Protein AF-A0A3P9PNG3-F1 (afdb_monomer_lite)

Sequence (161 aa):
PNRMEREPEEEVGSALCVLQQQVSLCAFGLFEMPLMEKTKSLKMELRERTELLSLSQLDELEDMLVERQHLFCSYFTPRSCREQLEDEIINKAGRIPAFHKKNVKANLEKIFREDRHCASCLSYLMTGDKRKNGRMMWKQLAYWRRAVRKDKYLSENSTYC

Foldseek 3Di:
DDDDDDDDPDPVVVVVVVVVVVVVVVVVPPPDPPVVVVVVVVVLVVLVVLLVVLVVLLVVLLVLVLVLQVLLQDPPRDPVVSVVSLVVSLVSLVPRPLCPVPPVNVLSVCQNVPFPFDDPPVVCVVPVDSVNGRPSSVVVSVVSNVSSVVVNVVVVVVVVD

InterPro domains:
  IPR034607 Coiled-coil domain-containing protein 127 [PF28343] (54-152)
  IPR034607 Coiled-coil domain-containing protein 127 [PTHR31958] (56-153)

pLDDT: mean 77.05, std 19.4, range [31.5, 97.38]

Organism: Poecilia reticulata (NCBI:txid8081)

Secondary structure (DSSP, 8-state):
---------SHHHHHHHHHHHHHHHHHTTTT-SHHHHHHHHHHHHHHHHHHHHHHHHHHHHHHHHHHHHHHHH-SSS-HHHHHHHHHHHHHHHHT-GGGTTS-HHHHHHHHHHH------HHHHHHH--GGGS-HHHHHHHHHHHHHHHHHHHHHHHGGG-

Structure (mmCIF, N/CA/C/O backbone):
data_AF-A0A3P9PNG3-F1
#
_entry.id   AF-A0A3P9PNG3-F1
#
loop_
_atom_site.group_PDB
_atom_site.id
_atom_site.type_symbol
_atom_site.label_atom_id
_atom_site.label_alt_id
_atom_site.label_comp_id
_atom_site.label_asym_id
_atom_site.label_entity_id
_atom_site.label_seq_id
_atom_site.pdbx_PDB_ins_code
_atom_site.Cartn_x
_atom_site.Cartn_y
_atom_site.Cartn_z
_atom_site.occupancy
_atom_site.B_iso_or_equiv
_atom_site.auth_seq_id
_atom_site.auth_comp_id
_atom_site.auth_asym_id
_atom_site.auth_atom_id
_atom_site.pdbx_PDB_model_num
ATOM 1 N N . PRO A 1 1 ? -69.423 16.664 76.951 1.00 47.97 1 PRO A N 1
ATOM 2 C CA . PRO A 1 1 ? -69.799 15.830 75.786 1.00 47.97 1 PRO A CA 1
ATOM 3 C C . PRO A 1 1 ? -69.477 16.554 74.473 1.00 47.97 1 PRO A C 1
ATOM 5 O O . PRO A 1 1 ? -69.741 17.747 74.387 1.00 47.97 1 PRO A O 1
ATOM 8 N N . ASN A 1 2 ? -68.964 15.797 73.495 1.00 32.03 2 ASN A N 1
ATOM 9 C CA . ASN A 1 2 ? -68.557 16.194 72.133 1.00 32.03 2 ASN A CA 1
ATOM 10 C C . ASN A 1 2 ? -67.178 16.861 72.034 1.00 32.03 2 ASN A C 1
ATOM 12 O O . ASN A 1 2 ? -66.856 17.715 72.845 1.00 32.03 2 ASN A O 1
ATOM 16 N N . ARG A 1 3 ? -66.322 16.568 71.051 1.00 31.50 3 ARG A N 1
ATOM 17 C CA . ARG A 1 3 ? -66.211 15.504 70.030 1.00 31.50 3 ARG A CA 1
ATOM 18 C C . ARG A 1 3 ? -64.790 15.695 69.473 1.00 31.50 3 ARG A C 1
ATOM 20 O O . ARG A 1 3 ? -64.437 16.818 69.138 1.00 31.50 3 ARG A O 1
ATOM 27 N N . MET A 1 4 ? -63.971 14.644 69.445 1.00 38.81 4 MET A N 1
ATOM 28 C CA . MET A 1 4 ? -62.687 14.641 68.733 1.00 38.81 4 MET A CA 1
ATOM 29 C C . MET A 1 4 ? -62.945 14.829 67.238 1.00 38.81 4 MET A C 1
ATOM 31 O O . MET A 1 4 ? -63.638 14.002 66.651 1.00 38.81 4 MET A O 1
ATOM 35 N N . GLU A 1 5 ? -62.333 15.840 66.634 1.00 37.28 5 GLU A N 1
ATOM 36 C CA . GLU A 1 5 ? -61.997 15.834 65.211 1.00 37.28 5 GLU A CA 1
ATOM 37 C C . GLU A 1 5 ? -60.467 15.801 65.126 1.00 37.28 5 GLU A C 1
ATOM 39 O O . GLU A 1 5 ? -59.779 16.754 65.483 1.00 37.28 5 GLU A O 1
ATOM 44 N N . ARG A 1 6 ? -59.940 14.618 64.786 1.00 38.88 6 ARG A N 1
ATOM 45 C CA . ARG A 1 6 ? -58.552 14.412 64.365 1.00 38.88 6 ARG A CA 1
ATOM 46 C C . ARG A 1 6 ? -58.560 14.473 62.841 1.00 38.88 6 ARG A C 1
ATOM 48 O O . ARG A 1 6 ? -59.082 13.554 62.216 1.00 38.88 6 ARG A O 1
ATOM 55 N N . GLU A 1 7 ? -58.000 15.542 62.294 1.00 41.66 7 GLU A N 1
ATOM 56 C CA . GLU A 1 7 ? -57.610 15.657 60.885 1.00 41.66 7 GLU A CA 1
ATOM 57 C C . GLU A 1 7 ? -56.216 15.017 60.665 1.00 41.66 7 GLU A C 1
ATOM 59 O O . GLU A 1 7 ? -55.445 14.885 61.625 1.00 41.66 7 GLU A O 1
ATOM 64 N N . PRO A 1 8 ? -55.897 14.556 59.440 1.00 41.66 8 PRO A N 1
ATOM 65 C CA . PRO A 1 8 ? -54.862 13.560 59.183 1.00 41.66 8 PRO A CA 1
ATOM 66 C C . PRO A 1 8 ? -53.516 14.206 58.818 1.00 41.66 8 PRO A C 1
ATOM 68 O O . PRO A 1 8 ? -53.214 14.448 57.655 1.00 41.66 8 PRO A O 1
ATOM 71 N N . GLU A 1 9 ? -52.658 14.431 59.809 1.00 42.78 9 GLU A N 1
ATOM 72 C CA . GLU A 1 9 ? -51.270 14.892 59.593 1.00 42.78 9 GLU A CA 1
ATOM 73 C C . GLU A 1 9 ? -50.307 13.749 59.177 1.00 42.78 9 GLU A C 1
ATOM 75 O O . GLU A 1 9 ? -49.113 13.969 58.987 1.00 42.78 9 GLU A O 1
ATOM 80 N N . GLU A 1 10 ? -50.793 12.511 59.020 1.00 45.06 10 GLU A N 1
ATOM 81 C CA . GLU A 1 10 ? -49.929 11.321 58.910 1.00 45.06 10 GLU A CA 1
ATOM 82 C C . GLU A 1 10 ? -49.640 10.842 57.470 1.00 45.06 10 GLU A C 1
ATOM 84 O O . GLU A 1 10 ? -48.703 10.072 57.262 1.00 45.06 10 GLU A O 1
ATOM 89 N N . GLU A 1 11 ? -50.368 11.312 56.447 1.00 41.38 11 GLU A N 1
ATOM 90 C CA . GLU A 1 11 ? -50.148 10.843 55.062 1.00 41.38 11 GLU A CA 1
ATOM 91 C C . GLU A 1 11 ? -49.102 11.651 54.275 1.00 41.38 11 GLU A C 1
ATOM 93 O O . GLU A 1 11 ? -48.437 11.112 53.386 1.00 41.38 11 GLU A O 1
ATOM 98 N N . VAL A 1 12 ? -48.879 12.924 54.620 1.00 46.62 12 VAL A N 1
ATOM 99 C CA . VAL A 1 12 ? -47.969 13.804 53.857 1.00 46.62 12 VAL A CA 1
ATOM 100 C C . VAL A 1 12 ? -46.497 13.431 54.087 1.00 46.62 12 VAL A C 1
ATOM 102 O O . VAL A 1 12 ? -45.687 13.473 53.158 1.00 46.62 12 VAL A O 1
ATOM 105 N N . GLY A 1 13 ? -46.150 12.984 55.299 1.00 45.81 13 GLY A N 1
ATOM 106 C CA . GLY A 1 13 ? -44.793 12.540 55.640 1.00 45.81 13 GLY A CA 1
ATOM 107 C C . GLY A 1 13 ? -44.373 11.250 54.928 1.00 45.81 13 GLY A C 1
ATOM 108 O O . GLY A 1 13 ? -43.206 11.090 54.569 1.00 45.81 13 GLY A O 1
ATOM 109 N N . SER A 1 14 ? -45.328 10.355 54.657 1.00 51.38 14 SER A N 1
ATOM 110 C CA . SER A 1 14 ? -45.073 9.079 53.980 1.00 51.38 14 SER A CA 1
ATOM 111 C C . SER A 1 14 ? -44.776 9.281 52.491 1.00 51.38 14 SER A C 1
ATOM 113 O O . SER A 1 14 ? -43.795 8.748 51.972 1.00 51.38 14 SER A O 1
ATOM 115 N N . ALA A 1 15 ? -45.540 10.147 51.816 1.00 50.72 15 ALA A N 1
ATOM 116 C CA . ALA A 1 15 ? -45.316 10.471 50.407 1.00 50.72 15 ALA A CA 1
ATOM 117 C C . ALA A 1 15 ? -43.975 11.190 50.170 1.00 50.72 15 ALA A C 1
ATOM 119 O O . ALA A 1 15 ? -43.259 10.870 49.218 1.00 50.72 15 ALA A O 1
ATOM 120 N N . LEU A 1 16 ? -43.595 12.119 51.057 1.00 51.41 16 LEU A N 1
ATOM 121 C CA . LEU A 1 16 ? -42.291 12.790 51.004 1.00 51.41 16 LEU A CA 1
ATOM 122 C C . LEU A 1 16 ? -41.131 11.816 51.240 1.00 51.41 16 LEU A C 1
ATOM 124 O O . LEU A 1 16 ? -40.130 11.889 50.532 1.00 51.41 16 LEU A O 1
ATOM 128 N N . CYS A 1 17 ? -41.280 10.868 52.168 1.00 49.84 17 CYS A N 1
ATOM 129 C CA . CYS A 1 17 ? -40.265 9.849 52.433 1.00 49.84 17 CYS A CA 1
ATOM 130 C C . CYS A 1 17 ? -40.078 8.903 51.233 1.00 49.84 17 CYS A C 1
ATOM 132 O O . CYS A 1 17 ? -38.947 8.633 50.830 1.00 49.84 17 CYS A O 1
ATOM 134 N N . VAL A 1 18 ? -41.174 8.477 50.592 1.00 54.97 18 VAL A N 1
ATOM 135 C CA . VAL A 1 18 ? -41.128 7.634 49.385 1.00 54.97 18 VAL A CA 1
ATOM 136 C C . VAL A 1 18 ? -40.462 8.371 48.223 1.00 54.97 18 VAL A C 1
ATOM 138 O O . VAL A 1 18 ? -39.564 7.818 47.590 1.00 54.97 18 VAL A O 1
ATOM 141 N N . LEU A 1 19 ? -40.821 9.635 47.977 1.00 53.56 19 LEU A N 1
ATOM 142 C CA . LEU A 1 19 ? -40.191 10.446 46.931 1.00 53.56 19 LEU A CA 1
ATOM 143 C C . LEU A 1 19 ? -38.700 10.671 47.210 1.00 53.56 19 LEU A C 1
ATOM 145 O O . LEU A 1 19 ? -37.879 10.561 46.304 1.00 53.56 19 LEU A O 1
ATOM 149 N N . GLN A 1 20 ? -38.322 10.922 48.461 1.00 52.75 20 GLN A N 1
ATOM 150 C CA . GLN A 1 20 ? -36.931 11.150 48.849 1.00 52.75 20 GLN A CA 1
ATOM 151 C C . GLN A 1 20 ? -36.084 9.870 48.752 1.00 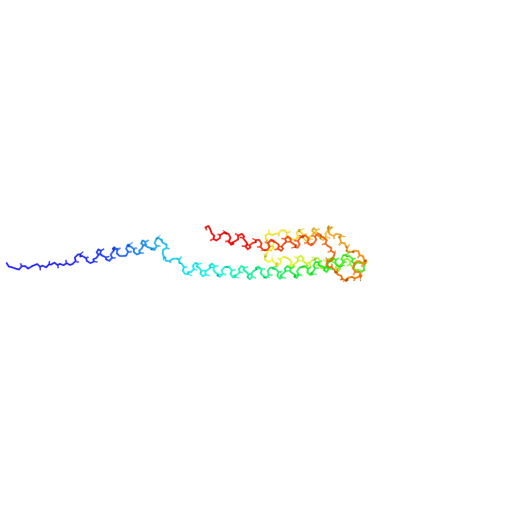52.75 20 GLN A C 1
ATOM 153 O O . GLN A 1 20 ? -34.919 9.925 48.352 1.00 52.75 20 GLN A O 1
ATOM 158 N N . GLN A 1 21 ? -36.679 8.703 49.007 1.00 51.38 21 GLN A N 1
ATOM 159 C CA . GLN A 1 21 ? -36.036 7.403 48.816 1.00 51.38 21 GLN A CA 1
ATOM 160 C C . GLN A 1 21 ? -35.923 7.027 47.330 1.00 51.38 21 GLN A C 1
ATOM 162 O O . GLN A 1 21 ? -34.911 6.470 46.905 1.00 51.38 21 GLN A O 1
ATOM 167 N N . GLN A 1 22 ? -36.903 7.412 46.510 1.00 50.09 22 GLN A N 1
ATOM 168 C CA . GLN A 1 22 ? -36.895 7.188 45.064 1.00 50.09 22 GLN A CA 1
ATOM 169 C C . GLN A 1 22 ? -35.895 8.105 44.338 1.00 50.09 22 GLN A C 1
ATOM 171 O O . GLN A 1 22 ? -35.166 7.647 43.460 1.00 50.09 22 GLN A O 1
ATOM 176 N N . VAL A 1 23 ? -35.765 9.367 44.768 1.00 52.78 23 VAL A N 1
ATOM 177 C CA . VAL A 1 23 ? -34.722 10.296 44.290 1.00 52.78 23 VAL A CA 1
ATOM 178 C C . VAL A 1 23 ? -33.327 9.838 44.738 1.00 52.78 23 VAL A C 1
ATOM 180 O O . VAL A 1 23 ? -32.374 9.930 43.965 1.00 52.78 23 VAL A O 1
ATOM 183 N N . SER A 1 24 ? -33.200 9.272 45.944 1.00 49.75 24 SER A N 1
ATOM 184 C CA . SER A 1 24 ? -31.942 8.685 46.424 1.00 49.75 24 SER A CA 1
ATOM 185 C C . SER A 1 24 ? -31.518 7.469 45.590 1.00 49.75 24 SER A C 1
ATOM 187 O O . SER A 1 24 ? -30.363 7.381 45.185 1.00 49.75 24 SER A O 1
ATOM 189 N N . LEU A 1 25 ? -32.443 6.579 45.223 1.00 46.28 25 LEU A N 1
ATOM 190 C CA . LEU A 1 25 ? -32.144 5.424 44.364 1.00 46.28 25 LEU A CA 1
ATOM 191 C C . LEU A 1 25 ? -31.738 5.822 42.933 1.00 46.28 25 LEU A C 1
ATOM 193 O O . LEU A 1 25 ? -30.886 5.160 42.336 1.00 46.28 25 LEU A O 1
ATOM 197 N N . CYS A 1 26 ? -32.268 6.934 42.410 1.00 50.44 26 CYS A N 1
ATOM 198 C CA . CYS A 1 26 ? -31.787 7.531 41.160 1.00 50.44 26 CYS A CA 1
ATOM 199 C C . CYS A 1 26 ? -30.364 8.103 41.301 1.00 50.44 26 CYS A C 1
ATOM 201 O O . CYS A 1 26 ? -29.560 7.964 40.383 1.00 50.44 26 CYS A O 1
ATOM 203 N N . ALA A 1 27 ? -30.022 8.687 42.456 1.00 51.41 27 ALA A N 1
ATOM 204 C CA . ALA A 1 27 ? -28.677 9.196 42.745 1.00 51.41 27 ALA A CA 1
ATOM 205 C C . ALA A 1 27 ? -27.632 8.081 42.986 1.00 51.41 27 ALA A C 1
ATOM 207 O O . ALA A 1 27 ? -26.440 8.319 42.804 1.00 51.41 27 ALA A O 1
ATOM 208 N N . PHE A 1 28 ? -28.068 6.865 43.344 1.00 53.59 28 PHE A N 1
ATOM 209 C CA . PHE A 1 28 ? -27.213 5.690 43.588 1.00 53.59 28 PHE A CA 1
ATOM 210 C C . PHE A 1 28 ? -27.089 4.715 42.395 1.00 53.59 28 PHE A C 1
ATOM 212 O O . PHE A 1 28 ? -26.495 3.648 42.537 1.00 53.59 28 PHE A O 1
ATOM 219 N N . GLY A 1 29 ? -27.566 5.080 41.198 1.00 50.97 29 GLY A N 1
ATOM 220 C CA . GLY A 1 29 ? -27.169 4.400 39.954 1.00 50.97 29 GLY A CA 1
ATOM 221 C C . GLY A 1 29 ? -27.925 3.115 39.594 1.00 50.97 29 GLY A C 1
ATOM 222 O O . GLY A 1 29 ? -27.431 2.329 38.790 1.00 50.97 29 GLY A O 1
ATOM 223 N N . LEU A 1 30 ? -29.128 2.885 40.129 1.00 54.06 30 LEU A N 1
ATOM 224 C CA . LEU A 1 30 ? -29.907 1.666 39.838 1.00 54.06 30 LEU A CA 1
ATOM 225 C C . LEU A 1 30 ? -30.831 1.756 38.606 1.00 54.06 30 LEU A C 1
ATOM 227 O O . LEU A 1 30 ? -31.525 0.789 38.299 1.00 54.06 30 LEU A O 1
ATOM 231 N N . PHE A 1 31 ? -30.831 2.871 37.866 1.00 48.97 31 PHE A N 1
ATOM 232 C CA . PHE A 1 31 ? -31.675 3.048 36.672 1.00 48.97 31 PHE A CA 1
ATOM 233 C C . PHE A 1 31 ? -30.912 3.560 35.435 1.00 48.97 31 PHE A C 1
ATOM 235 O O . PHE A 1 31 ? -31.448 4.290 34.613 1.00 48.97 31 PHE A O 1
ATOM 242 N N . GLU A 1 32 ? -29.652 3.158 35.276 1.00 55.97 32 GLU A N 1
ATOM 243 C CA . GLU A 1 32 ? -28.806 3.492 34.117 1.00 55.97 32 GLU A CA 1
ATOM 244 C C . GLU A 1 32 ? -28.191 2.205 33.546 1.00 55.97 32 GLU A C 1
ATOM 246 O O . GLU A 1 32 ? -26.988 1.990 33.636 1.00 55.97 32 GLU A O 1
ATOM 251 N N . MET A 1 33 ? -29.012 1.275 33.036 1.00 55.16 33 MET A N 1
ATOM 252 C CA . MET A 1 33 ? -28.512 -0.053 32.619 1.00 55.16 33 MET A CA 1
ATOM 253 C C . MET A 1 33 ? -28.937 -0.502 31.207 1.00 55.16 33 MET A C 1
ATOM 255 O O . MET A 1 33 ? -28.065 -0.926 30.449 1.00 55.16 33 MET A O 1
ATOM 259 N N . PRO A 1 34 ? -30.188 -0.329 30.730 1.00 61.53 34 PRO A N 1
ATOM 260 C CA . PRO A 1 34 ? -30.554 -0.835 29.400 1.00 61.53 34 PRO A CA 1
ATOM 261 C C . PRO A 1 34 ? -29.975 -0.018 28.231 1.00 61.53 34 PRO A C 1
ATOM 263 O O . PRO A 1 34 ? -29.708 -0.565 27.160 1.00 61.53 34 PRO A O 1
ATOM 266 N N . LEU A 1 35 ? -29.803 1.299 28.404 1.00 60.47 35 LEU A N 1
ATOM 267 C CA . LEU A 1 35 ? -29.334 2.196 27.340 1.00 60.47 35 LEU A CA 1
ATOM 268 C C . LEU A 1 35 ? -27.806 2.122 27.170 1.00 60.47 35 LEU A C 1
ATOM 270 O O . LEU A 1 35 ? -27.307 2.024 26.047 1.00 60.47 35 LEU A O 1
ATOM 274 N N . MET A 1 36 ? -27.051 2.104 28.272 1.00 61.94 36 MET A N 1
ATOM 275 C CA . MET A 1 36 ? -25.590 1.922 28.253 1.00 61.94 36 MET A CA 1
ATOM 276 C C . MET A 1 36 ? -25.200 0.580 27.640 1.00 61.94 36 MET A C 1
ATOM 278 O O . MET A 1 36 ? -24.241 0.504 26.880 1.00 61.94 36 MET A O 1
ATOM 282 N N . GLU A 1 37 ? -25.931 -0.487 27.945 1.00 73.69 37 GLU A N 1
ATOM 283 C CA . GLU A 1 37 ? -25.603 -1.820 27.446 1.00 73.69 37 GLU A CA 1
ATOM 284 C C . GLU A 1 37 ? -25.886 -1.953 25.943 1.00 73.69 37 GLU A C 1
ATOM 286 O O . GLU A 1 37 ? -25.026 -2.406 25.184 1.00 73.69 37 GLU A O 1
ATOM 291 N N . LYS A 1 38 ? -27.017 -1.408 25.471 1.00 77.00 38 LYS A N 1
ATOM 292 C CA . LYS A 1 38 ? -27.312 -1.283 24.032 1.00 77.00 38 LYS A CA 1
ATOM 293 C C . LYS A 1 38 ? -26.287 -0.418 23.299 1.00 77.00 38 LYS A C 1
ATOM 295 O O . LYS A 1 38 ? -25.856 -0.772 22.206 1.00 77.00 38 LYS A O 1
ATOM 300 N N . THR A 1 39 ? -25.863 0.701 23.887 1.00 81.25 39 THR A N 1
ATOM 301 C CA . THR A 1 39 ? -24.850 1.573 23.267 1.00 81.25 39 THR A CA 1
ATOM 302 C C . THR A 1 39 ? -23.459 0.941 23.259 1.00 81.25 39 THR A C 1
ATOM 304 O O . THR A 1 39 ? -22.731 1.127 22.286 1.00 81.25 39 THR A O 1
ATOM 307 N N . LYS A 1 40 ? -23.084 0.162 24.283 1.00 82.81 40 LYS A N 1
ATOM 308 C CA . LYS A 1 40 ? -21.850 -0.644 24.292 1.00 82.81 40 LYS A CA 1
ATOM 309 C C . LYS A 1 40 ? -21.874 -1.703 23.187 1.00 82.81 40 LYS A C 1
ATOM 311 O O . LYS A 1 40 ? -20.921 -1.779 22.415 1.00 82.81 40 LYS A O 1
ATOM 316 N N . SER A 1 41 ? -22.972 -2.451 23.070 1.00 83.88 41 SER A N 1
ATOM 317 C CA . SER A 1 41 ? -23.166 -3.463 22.023 1.00 83.88 41 SER A CA 1
ATOM 318 C C . SER A 1 41 ? -23.095 -2.852 20.617 1.00 83.88 41 SER A C 1
ATOM 320 O O . SER A 1 41 ? -22.273 -3.274 19.807 1.00 83.88 41 SER A O 1
ATOM 322 N N . LEU A 1 42 ? -23.832 -1.765 20.359 1.00 88.50 42 LEU A N 1
ATOM 323 C CA . LEU A 1 42 ? -23.803 -1.064 19.071 1.00 88.50 42 LEU A CA 1
ATOM 324 C C . LEU A 1 42 ? -22.403 -0.514 18.734 1.00 88.50 42 LEU A C 1
ATOM 326 O O . LEU A 1 42 ? -21.951 -0.592 17.592 1.00 88.50 42 LEU A O 1
ATOM 330 N N . LYS A 1 43 ? -21.691 0.041 19.726 1.00 86.00 43 LYS A N 1
ATOM 331 C CA . LYS A 1 43 ? -20.306 0.513 19.551 1.00 86.00 43 LYS A CA 1
ATOM 332 C C . LYS A 1 43 ? -19.355 -0.630 19.196 1.00 86.00 43 LYS A C 1
ATOM 334 O O . LYS A 1 43 ? -18.435 -0.412 18.408 1.00 86.00 43 LYS A O 1
ATOM 339 N N . MET A 1 44 ? -19.556 -1.815 19.770 1.00 85.44 44 MET A N 1
ATOM 340 C CA . MET A 1 44 ? -18.764 -3.005 19.463 1.00 85.44 44 MET A CA 1
ATOM 341 C C . MET A 1 44 ? -19.016 -3.483 18.027 1.00 85.44 44 MET A C 1
ATOM 343 O O . MET A 1 44 ? -18.057 -3.641 17.276 1.00 85.44 44 MET A O 1
ATOM 347 N N . GLU A 1 45 ? -20.278 -3.601 17.605 1.00 86.81 45 GLU A N 1
ATOM 348 C CA . GLU A 1 45 ? -20.636 -3.976 16.225 1.00 86.81 45 GLU A CA 1
ATOM 349 C C . GLU A 1 45 ? -20.102 -2.976 15.193 1.00 86.81 45 GLU A C 1
ATOM 351 O O . GLU A 1 45 ? -19.554 -3.354 14.155 1.00 86.81 45 GLU A O 1
ATOM 356 N N . LEU A 1 46 ? -20.232 -1.675 15.470 1.00 88.25 46 LEU A N 1
ATOM 357 C CA . LEU A 1 46 ? -19.704 -0.632 14.594 1.00 88.25 46 LEU A CA 1
ATOM 358 C C . LEU A 1 46 ? -18.178 -0.729 14.473 1.00 88.25 46 LEU A C 1
ATOM 360 O O . LEU A 1 46 ? -17.633 -0.553 13.381 1.00 88.25 46 LEU A O 1
ATOM 364 N N . ARG A 1 47 ? -17.483 -1.027 15.575 1.00 82.31 47 ARG A N 1
ATOM 365 C CA . ARG A 1 47 ? -16.032 -1.235 15.587 1.00 82.31 47 ARG A CA 1
ATOM 366 C C . ARG A 1 47 ? -15.640 -2.457 14.764 1.00 82.31 47 ARG A C 1
ATOM 368 O O . ARG A 1 47 ? -14.731 -2.338 13.950 1.00 82.31 47 ARG A O 1
ATOM 375 N N . GLU A 1 48 ? -16.326 -3.582 14.936 1.00 86.75 48 GLU A N 1
ATOM 376 C CA . GLU A 1 48 ? -16.077 -4.799 14.159 1.00 86.75 48 GLU A CA 1
ATOM 377 C C . GLU A 1 48 ? -16.266 -4.545 12.659 1.00 86.75 48 GLU A C 1
ATOM 379 O O . GLU A 1 48 ? -15.376 -4.834 11.861 1.00 86.75 48 GLU A O 1
ATOM 384 N N . ARG A 1 49 ? -17.369 -3.895 12.269 1.00 88.38 49 ARG A N 1
ATOM 385 C CA . ARG A 1 49 ? -17.590 -3.485 10.874 1.00 88.38 49 ARG A CA 1
ATOM 386 C C . ARG A 1 49 ? -16.477 -2.575 10.360 1.00 88.38 49 ARG A C 1
ATOM 388 O O . ARG A 1 49 ? -15.997 -2.766 9.247 1.00 88.38 49 ARG A O 1
ATOM 395 N N . THR A 1 50 ? -16.038 -1.609 11.163 1.00 87.69 50 THR A N 1
ATOM 396 C CA . THR A 1 50 ? -14.953 -0.687 10.789 1.00 87.69 50 THR A CA 1
ATOM 397 C C . THR A 1 50 ? -13.619 -1.418 10.622 1.00 87.69 50 THR A C 1
ATOM 399 O O . THR A 1 50 ? -12.851 -1.094 9.713 1.00 87.69 50 THR A O 1
ATOM 402 N N . GLU A 1 51 ? -13.339 -2.414 11.464 1.00 86.81 51 GLU A N 1
ATOM 403 C CA . GLU A 1 51 ? -12.152 -3.264 11.358 1.00 86.81 51 GLU A CA 1
ATOM 404 C C . GLU A 1 51 ? -12.177 -4.074 10.060 1.00 86.81 51 GLU A C 1
ATOM 406 O O . GLU A 1 51 ? -11.216 -4.020 9.294 1.00 86.81 51 GLU A O 1
ATOM 411 N N . LEU A 1 52 ? -13.288 -4.761 9.780 1.00 90.12 52 LEU A N 1
ATOM 412 C CA . LEU A 1 52 ? -13.463 -5.546 8.557 1.00 90.12 52 LEU A CA 1
ATOM 413 C C . LEU A 1 52 ? -13.315 -4.677 7.303 1.00 90.12 52 LEU A C 1
ATOM 415 O O . LEU A 1 52 ? -12.579 -5.041 6.388 1.00 90.12 52 LEU A O 1
ATOM 419 N N . LEU A 1 53 ? -13.934 -3.492 7.292 1.00 91.88 53 LEU A N 1
ATOM 420 C CA . LEU A 1 53 ? -13.786 -2.522 6.205 1.00 91.88 53 LEU A CA 1
ATOM 421 C C . LEU A 1 53 ? -12.327 -2.078 6.038 1.00 91.88 53 LEU A C 1
ATOM 423 O O . LEU A 1 53 ? -11.810 -2.058 4.925 1.00 91.88 53 LEU A O 1
ATOM 427 N N . SER A 1 54 ? -11.638 -1.773 7.138 1.00 91.06 54 SER A N 1
ATOM 428 C CA . SER A 1 54 ? -10.233 -1.350 7.102 1.00 91.06 54 SER A CA 1
ATOM 429 C C . SER A 1 54 ? -9.303 -2.459 6.602 1.00 91.06 54 SER A C 1
ATOM 431 O O . SER A 1 54 ? -8.328 -2.176 5.908 1.00 91.06 54 SER A O 1
ATOM 433 N N . LEU A 1 55 ? -9.584 -3.719 6.952 1.00 91.81 55 LEU A N 1
ATOM 434 C CA . LEU A 1 55 ? -8.839 -4.880 6.464 1.00 91.81 55 LEU A CA 1
ATOM 435 C C . LEU A 1 55 ? -9.083 -5.118 4.970 1.00 91.81 55 LEU A C 1
ATOM 437 O O . LEU A 1 55 ? -8.113 -5.317 4.247 1.00 91.81 55 LEU A O 1
ATOM 441 N N . SER A 1 56 ? -10.327 -4.994 4.502 1.00 94.12 56 SER A N 1
ATOM 442 C CA . SER A 1 56 ? -10.659 -5.075 3.073 1.00 94.12 56 SER A CA 1
ATOM 443 C C . SER A 1 56 ? -9.948 -3.987 2.265 1.00 94.12 56 SER A C 1
ATOM 445 O O . SER A 1 56 ? -9.349 -4.258 1.230 1.00 94.12 56 SER A O 1
ATOM 447 N N . GLN A 1 57 ? -9.938 -2.745 2.755 1.00 94.00 57 GLN A N 1
ATOM 448 C CA . GLN A 1 57 ? -9.212 -1.650 2.103 1.00 94.00 57 GLN A CA 1
ATOM 449 C C . GLN A 1 57 ? -7.693 -1.882 2.081 1.00 94.00 57 GLN A C 1
ATOM 451 O O . GLN A 1 57 ? -7.008 -1.457 1.150 1.00 94.00 57 GLN A O 1
ATOM 456 N N . LEU A 1 58 ? -7.159 -2.546 3.110 1.00 93.75 58 LEU A N 1
ATOM 457 C CA . LEU A 1 58 ? -5.763 -2.976 3.168 1.00 93.75 58 LEU A CA 1
ATOM 458 C C . LEU A 1 58 ? -5.449 -4.080 2.154 1.00 93.75 58 LEU A C 1
ATOM 460 O O . LEU A 1 58 ? -4.355 -4.055 1.597 1.00 93.75 58 LEU A O 1
ATOM 464 N N . ASP A 1 59 ? -6.371 -5.016 1.919 1.00 94.94 59 ASP A N 1
ATOM 465 C CA . ASP A 1 59 ? -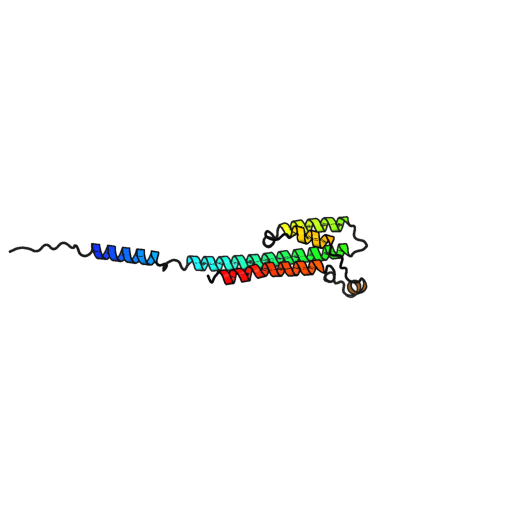6.228 -6.052 0.888 1.00 94.94 59 ASP A CA 1
ATOM 466 C C . ASP A 1 59 ? -6.136 -5.408 -0.502 1.00 94.94 59 ASP A C 1
ATOM 468 O O . ASP A 1 59 ? -5.210 -5.679 -1.262 1.00 94.94 59 ASP A O 1
ATOM 472 N N . GLU A 1 60 ? -7.014 -4.448 -0.797 1.00 95.12 60 GLU A N 1
ATOM 473 C CA . GLU A 1 60 ? -6.959 -3.724 -2.068 1.00 95.12 60 GLU A CA 1
ATOM 474 C C . GLU A 1 60 ? -5.676 -2.890 -2.227 1.00 95.12 60 GLU A C 1
ATOM 476 O O . GLU A 1 60 ? -5.144 -2.749 -3.329 1.00 95.12 60 GLU A O 1
ATOM 481 N N . LEU A 1 61 ? -5.180 -2.297 -1.136 1.00 95.69 61 LEU A N 1
ATOM 482 C CA . LEU A 1 61 ? -3.916 -1.561 -1.142 1.00 95.69 61 LEU A CA 1
ATOM 483 C C . LEU A 1 61 ? -2.723 -2.498 -1.367 1.00 95.69 61 LEU A C 1
ATOM 485 O O . LEU A 1 61 ? -1.767 -2.124 -2.046 1.00 95.69 61 LEU A O 1
ATOM 489 N N . GLU A 1 62 ? -2.769 -3.698 -0.789 1.00 95.62 62 GLU A N 1
ATOM 490 C CA . GLU A 1 62 ? -1.768 -4.741 -0.998 1.00 95.62 62 GLU A CA 1
ATOM 491 C C . GLU A 1 62 ? -1.674 -5.125 -2.473 1.00 95.62 62 GLU A C 1
ATOM 493 O O . GLU A 1 62 ? -0.568 -5.140 -3.009 1.00 95.62 62 GLU A O 1
ATOM 498 N N . ASP A 1 63 ? -2.798 -5.353 -3.149 1.00 96.25 63 ASP A N 1
ATOM 499 C CA . ASP A 1 63 ? -2.794 -5.712 -4.570 1.00 96.25 63 ASP A CA 1
ATOM 500 C C . ASP A 1 63 ? -2.161 -4.613 -5.439 1.00 96.25 63 ASP A C 1
ATOM 502 O O . ASP A 1 63 ? -1.335 -4.898 -6.311 1.00 96.25 63 ASP A O 1
ATOM 506 N N . MET A 1 64 ? -2.456 -3.339 -5.154 1.00 96.81 64 MET A N 1
ATOM 507 C CA . MET A 1 64 ? -1.825 -2.217 -5.861 1.00 96.81 64 MET A CA 1
ATOM 508 C C . MET A 1 64 ? -0.321 -2.131 -5.587 1.00 96.81 64 MET A C 1
ATOM 510 O O . MET A 1 64 ? 0.462 -1.845 -6.492 1.00 96.81 64 MET A O 1
ATOM 514 N N . LEU A 1 65 ? 0.108 -2.394 -4.352 1.00 96.50 65 LEU A N 1
ATOM 515 C CA . LEU A 1 65 ? 1.521 -2.414 -3.980 1.00 96.50 65 LEU A CA 1
ATOM 516 C C . LEU A 1 65 ? 2.274 -3.576 -4.647 1.00 96.50 65 LEU A C 1
ATOM 518 O O . LEU A 1 65 ? 3.395 -3.382 -5.127 1.00 96.50 65 LEU A O 1
ATOM 522 N N . VAL A 1 66 ? 1.648 -4.754 -4.741 1.00 94.94 66 VAL A N 1
ATOM 523 C CA . VAL A 1 66 ? 2.165 -5.904 -5.497 1.00 94.94 66 VAL A CA 1
ATOM 524 C C . VAL A 1 66 ? 2.356 -5.530 -6.962 1.00 94.94 66 VAL A C 1
ATOM 526 O O . VAL A 1 66 ? 3.419 -5.803 -7.526 1.00 94.94 66 VAL A O 1
ATOM 529 N N . GLU A 1 67 ? 1.369 -4.870 -7.569 1.00 94.88 67 GLU A N 1
ATOM 530 C CA . GLU A 1 67 ? 1.465 -4.432 -8.959 1.00 94.88 67 GLU A CA 1
ATOM 531 C C . GLU A 1 67 ? 2.552 -3.370 -9.139 1.00 94.88 67 GLU A C 1
ATOM 533 O O . GLU A 1 67 ? 3.415 -3.511 -10.002 1.00 94.88 67 GLU A O 1
ATOM 538 N N . ARG A 1 68 ? 2.621 -2.369 -8.256 1.00 95.38 68 ARG A N 1
ATOM 539 C CA . ARG A 1 68 ? 3.698 -1.368 -8.262 1.00 95.38 68 ARG A CA 1
ATOM 540 C C . ARG A 1 68 ? 5.066 -2.024 -8.214 1.00 95.38 68 ARG A C 1
ATOM 542 O O . ARG A 1 68 ? 5.970 -1.618 -8.947 1.00 95.38 68 ARG A O 1
ATOM 549 N N . GLN A 1 69 ? 5.244 -3.026 -7.357 1.00 94.38 69 GLN A N 1
ATOM 550 C CA . GLN A 1 69 ? 6.526 -3.703 -7.240 1.00 94.38 69 GLN A CA 1
ATOM 551 C C . GLN A 1 69 ? 6.828 -4.571 -8.468 1.00 94.38 69 GLN A C 1
ATOM 553 O O . GLN A 1 69 ? 7.978 -4.643 -8.900 1.00 94.38 69 GLN A O 1
ATOM 558 N N . HIS A 1 70 ? 5.810 -5.180 -9.071 1.00 91.06 70 HIS A N 1
ATOM 559 C CA . HIS A 1 70 ? 5.952 -5.864 -10.349 1.00 91.06 70 HIS A CA 1
ATOM 560 C C . HIS A 1 70 ? 6.416 -4.904 -11.458 1.00 91.06 70 HIS A C 1
ATOM 562 O O . HIS A 1 70 ? 7.386 -5.212 -12.149 1.00 91.06 70 HIS A O 1
ATOM 568 N N . LEU A 1 71 ? 5.816 -3.712 -11.563 1.00 92.25 71 LEU A N 1
ATOM 569 C CA . LEU A 1 71 ? 6.236 -2.672 -12.509 1.00 92.25 71 LEU A CA 1
ATOM 570 C C . LEU A 1 71 ? 7.656 -2.163 -12.230 1.00 92.25 71 LEU A C 1
ATOM 572 O O . LEU A 1 71 ? 8.405 -1.912 -13.167 1.00 92.25 71 LEU A O 1
ATOM 576 N N . PHE A 1 72 ? 8.051 -2.028 -10.960 1.00 92.38 72 PHE A N 1
ATOM 577 C CA . PHE A 1 72 ? 9.420 -1.656 -10.589 1.00 92.38 72 PHE A CA 1
ATOM 578 C C . PHE A 1 72 ? 10.450 -2.707 -11.026 1.00 92.38 72 PHE A C 1
ATOM 580 O O . PHE A 1 72 ? 11.532 -2.351 -11.485 1.00 92.38 72 PHE A O 1
ATOM 587 N N . CYS A 1 73 ? 10.118 -3.990 -10.875 1.00 89.69 73 CYS A N 1
ATOM 588 C CA . CYS A 1 73 ? 10.997 -5.104 -11.226 1.00 89.69 73 CYS A CA 1
ATOM 589 C C . CYS A 1 73 ? 10.955 -5.478 -12.716 1.00 89.69 73 CYS A C 1
ATOM 591 O O . CYS A 1 73 ? 11.767 -6.285 -13.167 1.00 89.69 73 CYS A O 1
ATOM 593 N N . SER A 1 74 ? 10.018 -4.913 -13.478 1.00 87.44 74 SER A N 1
ATOM 594 C CA . SER A 1 74 ? 9.941 -5.070 -14.926 1.00 87.44 74 SER A CA 1
ATOM 595 C C . SER A 1 74 ? 11.019 -4.240 -15.619 1.00 87.44 74 SER A C 1
ATOM 597 O O . SER A 1 74 ? 11.217 -3.067 -15.313 1.00 87.44 74 SER A O 1
ATOM 599 N N . TYR A 1 75 ? 11.687 -4.840 -16.603 1.00 84.00 75 TYR A N 1
ATOM 600 C CA . TYR A 1 75 ? 12.682 -4.146 -17.424 1.00 84.00 75 TYR A CA 1
ATOM 601 C C . TYR A 1 75 ? 12.046 -3.254 -18.503 1.00 84.00 75 TYR A C 1
ATOM 603 O O . TYR A 1 75 ? 12.646 -2.276 -18.939 1.00 84.00 75 TYR A O 1
ATOM 611 N N . PHE A 1 76 ? 10.828 -3.588 -18.938 1.00 87.81 76 PHE A N 1
ATOM 612 C CA . PHE A 1 76 ? 10.179 -2.968 -20.098 1.00 87.81 76 PHE A CA 1
ATOM 613 C C . PHE A 1 76 ? 9.127 -1.924 -19.723 1.00 87.81 76 PHE A C 1
ATOM 615 O O . PHE A 1 76 ? 8.637 -1.205 -20.592 1.00 87.81 76 PHE A O 1
ATOM 622 N N . THR A 1 77 ? 8.757 -1.838 -18.445 1.00 88.81 77 THR A N 1
ATOM 623 C CA . THR A 1 77 ? 7.719 -0.908 -18.005 1.00 88.81 77 THR A CA 1
ATOM 624 C C . THR A 1 77 ? 8.281 0.513 -17.906 1.00 88.81 77 THR A C 1
ATOM 626 O O . THR A 1 77 ? 9.258 0.737 -17.185 1.00 88.81 77 THR A O 1
ATOM 629 N N . PRO A 1 78 ? 7.653 1.508 -18.561 1.00 93.00 78 PRO A N 1
ATOM 630 C CA . PRO A 1 78 ? 8.050 2.900 -18.425 1.00 93.00 78 PRO A CA 1
ATOM 631 C C . PRO A 1 78 ? 7.947 3.394 -16.981 1.00 93.00 78 PRO A C 1
ATOM 633 O O . PRO A 1 78 ? 7.011 3.073 -16.246 1.00 93.00 78 PRO A O 1
ATOM 636 N N . ARG A 1 79 ? 8.881 4.266 -16.594 1.00 93.19 79 ARG A N 1
ATOM 637 C CA . ARG A 1 79 ? 8.883 4.913 -15.276 1.00 93.19 79 ARG A CA 1
ATOM 638 C C . ARG A 1 79 ? 7.579 5.665 -14.982 1.00 93.19 79 ARG A C 1
ATOM 640 O O . ARG A 1 79 ? 7.106 5.596 -13.853 1.00 93.19 79 ARG A O 1
ATOM 647 N N . SER A 1 80 ? 6.992 6.315 -15.986 1.00 94.94 80 SER A N 1
ATOM 648 C CA . SER A 1 80 ? 5.742 7.070 -15.851 1.00 94.94 80 SER A CA 1
ATOM 649 C C . SER A 1 80 ? 4.565 6.201 -15.403 1.00 94.94 80 SER A C 1
ATOM 651 O O . SER A 1 80 ? 3.791 6.629 -14.556 1.00 94.94 80 SER A O 1
ATOM 653 N N . CYS A 1 81 ? 4.455 4.964 -15.901 1.00 94.56 81 CYS A N 1
ATOM 654 C CA . CYS A 1 81 ? 3.407 4.031 -15.478 1.00 94.56 81 CYS A CA 1
ATOM 655 C C . CYS A 1 81 ? 3.522 3.696 -13.987 1.00 94.56 81 CYS A C 1
ATOM 657 O O . CYS A 1 81 ? 2.520 3.616 -13.283 1.00 94.56 81 CYS A O 1
ATOM 659 N N . ARG A 1 82 ? 4.755 3.530 -13.491 1.00 95.31 82 ARG A N 1
ATOM 660 C CA . ARG A 1 82 ? 4.996 3.298 -12.065 1.00 95.31 82 ARG A CA 1
ATOM 661 C C . ARG A 1 82 ? 4.640 4.528 -11.229 1.00 95.31 82 ARG A C 1
ATOM 663 O O . ARG A 1 82 ? 4.017 4.367 -10.191 1.00 95.31 82 ARG A O 1
ATOM 670 N N . GLU A 1 83 ? 5.025 5.725 -11.667 1.00 95.81 83 GLU A N 1
ATOM 671 C CA . GLU A 1 83 ? 4.743 6.979 -10.946 1.00 95.81 83 GLU A CA 1
ATOM 672 C C . GLU A 1 83 ? 3.236 7.257 -10.848 1.00 95.81 83 GLU A C 1
ATOM 674 O O . GLU A 1 83 ? 2.746 7.566 -9.767 1.00 95.81 83 GLU A O 1
ATOM 679 N N . GLN A 1 84 ? 2.484 7.034 -11.930 1.00 97.00 84 GLN A N 1
ATOM 680 C CA . GLN A 1 84 ? 1.019 7.139 -11.917 1.00 97.00 84 GLN A CA 1
ATOM 681 C C . GLN A 1 84 ? 0.389 6.200 -10.879 1.00 97.00 84 GLN A C 1
ATOM 683 O O . GLN A 1 84 ? -0.456 6.617 -10.089 1.00 97.00 84 GLN A O 1
ATOM 688 N N . LEU A 1 85 ? 0.847 4.945 -10.829 1.00 97.38 85 LEU A N 1
ATOM 689 C CA . LEU A 1 85 ? 0.356 3.982 -9.848 1.00 97.38 85 LEU A CA 1
ATOM 690 C C . LEU A 1 85 ? 0.753 4.365 -8.411 1.00 97.38 85 LEU A C 1
ATOM 692 O O . LEU A 1 85 ? -0.034 4.182 -7.487 1.00 97.38 85 LEU A O 1
ATOM 696 N N . GLU A 1 86 ? 1.951 4.913 -8.196 1.00 97.38 86 GLU A N 1
ATOM 697 C CA . GLU A 1 86 ? 2.386 5.410 -6.883 1.00 97.38 86 GLU A CA 1
ATOM 698 C C . GLU A 1 86 ? 1.475 6.539 -6.366 1.00 97.38 86 GLU A C 1
ATOM 700 O O . GLU A 1 86 ? 1.080 6.514 -5.194 1.00 97.38 86 GLU A O 1
ATOM 705 N N . ASP A 1 87 ? 1.068 7.467 -7.236 1.00 96.75 87 ASP A N 1
ATOM 706 C CA . ASP A 1 87 ? 0.124 8.538 -6.898 1.00 96.75 87 ASP A CA 1
ATOM 707 C C . ASP A 1 87 ? -1.271 7.990 -6.556 1.00 96.75 87 ASP A C 1
ATOM 709 O O . ASP A 1 87 ? -1.889 8.395 -5.563 1.00 96.75 87 ASP A O 1
ATOM 713 N N . GLU A 1 88 ? -1.770 7.024 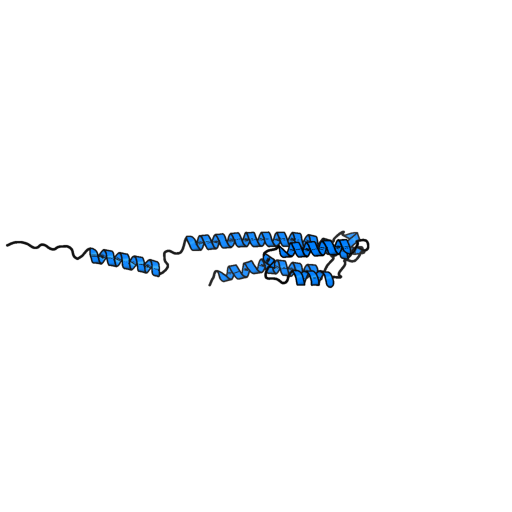-7.332 1.00 97.12 88 GLU A N 1
ATOM 714 C CA . GLU A 1 88 ? -3.037 6.341 -7.052 1.00 97.12 88 GLU A CA 1
ATOM 715 C C . GLU A 1 88 ? -3.015 5.613 -5.701 1.00 97.12 88 GLU A C 1
ATOM 717 O O . GLU A 1 88 ? -3.967 5.724 -4.922 1.00 97.12 88 GLU A O 1
ATOM 722 N N . ILE A 1 89 ? -1.915 4.919 -5.386 1.00 97.06 89 ILE A N 1
ATOM 723 C CA . ILE A 1 89 ? -1.719 4.227 -4.105 1.00 97.06 89 ILE A CA 1
ATOM 724 C C . ILE A 1 89 ? -1.769 5.221 -2.943 1.00 97.06 89 ILE A C 1
ATOM 726 O O . ILE A 1 89 ? -2.463 4.973 -1.954 1.00 97.06 89 ILE A O 1
ATOM 730 N N . ILE A 1 90 ? -1.064 6.354 -3.044 1.00 95.81 90 ILE A N 1
ATOM 731 C CA . ILE A 1 90 ? -1.063 7.388 -1.998 1.00 95.81 90 ILE A CA 1
ATOM 732 C C . ILE A 1 90 ? -2.473 7.954 -1.802 1.00 95.81 90 ILE A C 1
ATOM 734 O O . ILE A 1 90 ? -2.940 8.063 -0.664 1.00 95.81 90 ILE A O 1
ATOM 738 N N . ASN A 1 91 ? -3.171 8.267 -2.895 1.00 93.81 91 ASN A N 1
ATOM 739 C CA . ASN A 1 91 ? -4.535 8.787 -2.849 1.00 93.81 91 ASN A CA 1
ATOM 740 C C . ASN A 1 91 ? -5.507 7.788 -2.213 1.00 93.81 91 ASN A C 1
ATOM 742 O O . ASN A 1 91 ? -6.329 8.173 -1.377 1.00 93.81 91 ASN A O 1
ATOM 746 N N . LYS A 1 92 ? -5.403 6.502 -2.564 1.00 93.69 92 LYS A N 1
ATOM 747 C CA . LYS A 1 92 ? -6.238 5.446 -1.985 1.00 93.69 92 LYS A CA 1
ATOM 748 C C . LYS A 1 92 ? -5.948 5.257 -0.502 1.00 93.69 92 LYS A C 1
ATOM 750 O O . LYS A 1 92 ? -6.878 5.245 0.300 1.00 93.69 92 LYS A O 1
ATOM 755 N N . ALA A 1 93 ? -4.674 5.190 -0.122 1.00 92.44 93 ALA A N 1
ATOM 756 C CA . ALA A 1 93 ? -4.266 5.063 1.271 1.00 92.44 93 ALA A CA 1
ATOM 757 C C . ALA A 1 93 ? -4.744 6.246 2.130 1.00 92.44 93 ALA A C 1
ATOM 759 O O . ALA A 1 93 ? -5.141 6.048 3.276 1.00 92.44 93 ALA A O 1
ATOM 760 N N . GLY A 1 94 ? -4.774 7.462 1.574 1.00 90.06 94 GLY A N 1
ATOM 761 C CA . GLY A 1 94 ? -5.305 8.649 2.252 1.00 90.06 94 GLY A CA 1
ATOM 762 C C . GLY A 1 94 ? -6.799 8.575 2.590 1.00 90.06 94 GLY A C 1
ATOM 763 O O . GLY A 1 94 ? -7.252 9.292 3.476 1.00 90.06 94 GLY A O 1
ATOM 764 N N . ARG A 1 95 ? -7.562 7.697 1.927 1.00 89.00 95 ARG A N 1
ATOM 765 C CA . ARG A 1 95 ? -9.002 7.493 2.167 1.00 89.00 95 ARG A CA 1
ATOM 766 C C . ARG A 1 95 ? -9.298 6.389 3.184 1.00 89.00 95 ARG A C 1
ATOM 768 O O . ARG A 1 95 ? -10.458 6.202 3.538 1.00 89.00 95 ARG A O 1
ATOM 775 N N . ILE A 1 96 ? -8.286 5.650 3.643 1.00 87.38 96 ILE A N 1
ATOM 776 C CA . ILE A 1 96 ? -8.456 4.551 4.599 1.00 87.38 96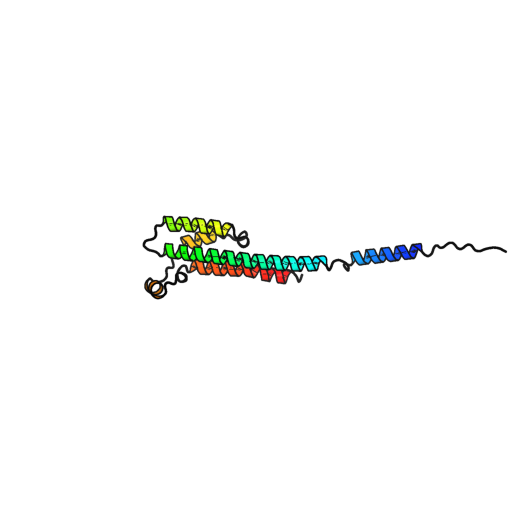 ILE A CA 1
ATOM 777 C C . ILE A 1 96 ? -8.599 5.143 6.010 1.00 87.38 96 ILE A C 1
ATOM 779 O O . ILE A 1 96 ? -7.626 5.694 6.538 1.00 87.38 96 ILE A O 1
ATOM 783 N N . PRO A 1 97 ? -9.759 5.011 6.683 1.00 82.00 97 PRO A N 1
ATOM 784 C CA . PRO A 1 97 ? -9.987 5.664 7.974 1.00 82.00 97 PRO A CA 1
ATOM 785 C C . PRO A 1 97 ? -8.978 5.245 9.051 1.00 82.00 97 PRO A C 1
ATOM 787 O O . PRO A 1 97 ? -8.507 6.073 9.833 1.00 82.00 97 PRO A O 1
ATOM 790 N N . ALA A 1 98 ? -8.559 3.975 9.042 1.00 80.31 98 ALA A N 1
ATOM 791 C CA . ALA A 1 98 ? -7.575 3.427 9.978 1.00 80.31 98 ALA A CA 1
ATOM 792 C C . ALA A 1 98 ? -6.163 4.038 9.860 1.00 80.31 98 ALA A C 1
ATOM 794 O O . ALA A 1 98 ? -5.278 3.744 10.680 1.00 80.31 98 ALA A O 1
ATOM 795 N N . PHE A 1 99 ? -5.925 4.855 8.832 1.00 82.81 99 PHE A N 1
ATOM 796 C CA . PHE A 1 99 ? -4.644 5.482 8.529 1.00 82.81 99 PHE A CA 1
ATOM 797 C C . PHE A 1 99 ? -4.569 6.959 8.912 1.00 82.81 99 PHE A C 1
ATOM 799 O O . PHE A 1 99 ? -3.461 7.482 8.970 1.00 82.81 99 PHE A O 1
ATOM 806 N N . HIS A 1 100 ? -5.679 7.605 9.290 1.00 72.12 100 HIS A N 1
ATOM 807 C CA . HIS A 1 100 ? -5.701 9.031 9.654 1.00 72.12 100 HIS A CA 1
ATOM 808 C C . HIS A 1 100 ? -4.711 9.428 10.760 1.00 72.12 100 HIS A C 1
ATOM 810 O O . HIS A 1 100 ? -4.247 10.562 10.796 1.00 72.12 100 HIS A O 1
ATOM 816 N N . LYS A 1 101 ? -4.373 8.502 11.665 1.00 64.81 101 LYS A N 1
ATOM 817 C CA . LYS A 1 101 ? -3.426 8.735 12.772 1.00 64.81 101 LYS A CA 1
ATOM 818 C C . LYS A 1 101 ? -1.994 8.289 12.466 1.00 64.81 101 LYS A C 1
ATOM 820 O O . LYS A 1 101 ? -1.120 8.387 13.322 1.00 64.81 101 LYS A O 1
ATOM 825 N N . LYS A 1 102 ? -1.753 7.715 11.289 1.00 71.19 102 LYS A N 1
ATOM 826 C CA . LYS A 1 102 ? -0.486 7.080 10.919 1.00 71.19 102 LYS A CA 1
ATOM 827 C C . LYS A 1 102 ? 0.149 7.899 9.798 1.00 71.19 102 LYS A C 1
ATOM 829 O O . LYS A 1 102 ? -0.535 8.315 8.871 1.00 71.19 102 LYS A O 1
ATOM 834 N N . ASN A 1 103 ? 1.471 8.071 9.832 1.00 85.12 103 ASN A N 1
ATOM 835 C CA . ASN A 1 103 ? 2.242 8.713 8.757 1.00 85.12 103 ASN A CA 1
ATOM 836 C C . ASN A 1 103 ? 2.327 7.810 7.506 1.00 85.12 103 ASN A C 1
ATOM 838 O O . ASN A 1 103 ? 3.408 7.436 7.058 1.00 85.12 103 ASN A O 1
ATOM 842 N N . VAL A 1 104 ? 1.181 7.379 6.969 1.00 90.25 104 VAL A N 1
ATOM 843 C CA . VAL A 1 104 ? 1.094 6.372 5.904 1.00 90.25 104 VAL A CA 1
ATOM 844 C C . VAL A 1 104 ? 1.693 6.875 4.607 1.00 90.25 104 VAL A C 1
ATOM 846 O O . VAL A 1 104 ? 2.466 6.141 4.002 1.00 90.25 104 VAL A O 1
ATOM 849 N N . LYS A 1 105 ? 1.430 8.130 4.233 1.00 92.12 105 LYS A N 1
ATOM 850 C CA . LYS A 1 105 ? 2.051 8.750 3.059 1.00 92.12 105 LYS A CA 1
ATOM 851 C C . LYS A 1 105 ? 3.580 8.680 3.128 1.00 92.12 105 LYS A C 1
ATOM 853 O O . LYS A 1 105 ? 4.200 8.137 2.225 1.00 92.12 105 LYS A O 1
ATOM 858 N N . ALA A 1 106 ? 4.174 9.121 4.238 1.00 92.50 106 ALA A N 1
ATOM 859 C CA . ALA A 1 106 ? 5.626 9.071 4.422 1.00 92.50 106 ALA A CA 1
ATOM 860 C C . ALA A 1 106 ? 6.174 7.631 4.390 1.00 92.50 106 ALA A C 1
ATOM 862 O O . ALA A 1 106 ? 7.231 7.375 3.820 1.00 92.50 106 ALA A O 1
ATOM 863 N N . ASN A 1 107 ? 5.445 6.669 4.967 1.00 93.50 107 ASN A N 1
ATOM 864 C CA . ASN A 1 107 ? 5.822 5.256 4.904 1.00 93.50 107 ASN A CA 1
ATOM 865 C C . ASN A 1 107 ? 5.772 4.708 3.467 1.00 93.50 107 ASN A C 1
ATOM 867 O O . ASN A 1 107 ? 6.676 3.976 3.076 1.00 93.50 107 ASN A O 1
ATOM 871 N N . LEU A 1 108 ? 4.750 5.065 2.682 1.00 95.81 108 LEU A N 1
ATOM 872 C CA . LEU A 1 108 ? 4.630 4.687 1.270 1.00 95.81 108 LEU A CA 1
ATOM 873 C C . LEU A 1 108 ? 5.753 5.299 0.432 1.00 95.81 108 LEU A C 1
ATOM 875 O O . LEU A 1 108 ? 6.454 4.573 -0.261 1.00 95.81 108 LEU A O 1
ATOM 879 N N . GLU A 1 109 ? 6.006 6.600 0.573 1.00 95.50 109 GLU A N 1
ATOM 880 C CA . GLU A 1 109 ? 7.119 7.283 -0.099 1.00 95.50 109 GLU A CA 1
ATOM 881 C C . GLU A 1 109 ? 8.475 6.654 0.247 1.00 95.50 109 GLU A C 1
ATOM 883 O O . GLU A 1 109 ? 9.373 6.578 -0.595 1.00 95.50 109 GLU A O 1
ATOM 888 N N . LYS A 1 110 ? 8.633 6.175 1.486 1.00 95.75 110 LYS A N 1
ATOM 889 C CA . LYS A 1 110 ? 9.820 5.433 1.907 1.00 95.75 110 LYS A CA 1
ATOM 890 C C . LYS A 1 110 ? 9.919 4.081 1.201 1.00 95.75 110 LYS A C 1
ATOM 892 O O . LYS A 1 110 ? 10.973 3.776 0.650 1.00 95.75 110 LYS A O 1
ATOM 897 N N . ILE A 1 111 ? 8.835 3.299 1.166 1.00 95.50 111 ILE A N 1
ATOM 898 C CA . ILE A 1 111 ? 8.780 2.029 0.420 1.00 95.50 111 ILE A CA 1
ATOM 899 C C . ILE A 1 111 ? 9.150 2.269 -1.043 1.00 95.50 111 ILE A C 1
ATOM 901 O O . ILE A 1 111 ? 10.005 1.569 -1.576 1.00 95.50 111 ILE A O 1
ATOM 905 N N . PHE A 1 112 ? 8.561 3.278 -1.685 1.00 95.75 112 PHE A N 1
ATOM 906 C CA . PHE A 1 112 ? 8.787 3.533 -3.106 1.00 95.75 112 PHE A CA 1
ATOM 907 C C . PHE A 1 112 ? 10.251 3.854 -3.419 1.00 95.75 112 PHE A C 1
ATOM 909 O O . PHE A 1 112 ? 10.780 3.433 -4.450 1.00 95.75 112 PHE A O 1
ATOM 916 N N . ARG A 1 113 ? 10.925 4.549 -2.501 1.00 94.62 113 ARG A N 1
ATOM 917 C CA . ARG A 1 113 ? 12.325 4.965 -2.629 1.00 94.62 113 ARG A CA 1
ATOM 918 C C . ARG A 1 113 ? 13.325 3.856 -2.296 1.00 94.62 113 ARG A C 1
ATOM 920 O O . ARG A 1 113 ? 14.380 3.768 -2.930 1.00 94.62 113 ARG A O 1
ATOM 927 N N . GLU A 1 114 ? 13.025 3.051 -1.280 1.00 93.81 114 GLU A N 1
ATOM 928 C CA . GLU A 1 114 ? 13.987 2.133 -0.658 1.00 93.81 114 GLU A CA 1
ATOM 929 C C . GLU A 1 114 ? 13.759 0.659 -1.016 1.00 93.81 114 GLU A C 1
ATOM 931 O O . GLU A 1 114 ? 14.711 -0.125 -0.972 1.00 93.81 114 GLU A O 1
ATOM 936 N N . ASP A 1 115 ? 12.546 0.252 -1.405 1.00 92.44 115 ASP A N 1
ATOM 937 C CA . ASP A 1 115 ? 12.261 -1.153 -1.694 1.00 92.44 115 ASP A CA 1
ATOM 938 C C . ASP A 1 115 ? 12.720 -1.566 -3.094 1.00 92.44 115 ASP A C 1
ATOM 940 O O . ASP A 1 115 ? 12.013 -1.449 -4.098 1.00 92.44 115 ASP A O 1
ATOM 944 N N . ARG A 1 116 ? 13.948 -2.078 -3.139 1.00 89.25 116 ARG A N 1
ATOM 945 C CA . ARG A 1 116 ? 14.612 -2.542 -4.362 1.00 89.25 116 ARG A CA 1
ATOM 946 C C . ARG A 1 116 ? 14.597 -4.060 -4.512 1.00 89.25 116 ARG A C 1
ATOM 948 O O . ARG A 1 116 ? 15.311 -4.594 -5.357 1.00 89.25 116 ARG A O 1
ATOM 955 N N . HIS A 1 117 ? 13.855 -4.779 -3.668 1.00 90.06 117 HIS A N 1
ATOM 956 C CA . HIS A 1 117 ? 13.872 -6.234 -3.719 1.00 90.06 117 HIS A CA 1
ATOM 957 C C . HIS A 1 117 ? 13.005 -6.756 -4.868 1.00 90.06 117 HIS A C 1
ATOM 959 O O . HIS A 1 117 ? 11.778 -6.640 -4.836 1.00 90.06 117 HIS A O 1
ATOM 965 N N . CYS A 1 118 ? 13.655 -7.389 -5.839 1.00 89.69 118 CYS A N 1
ATOM 966 C CA . CYS A 1 118 ? 13.010 -8.149 -6.900 1.00 89.69 118 CYS A CA 1
ATOM 967 C C . CYS A 1 118 ? 13.305 -9.636 -6.715 1.00 89.69 118 CYS A C 1
ATOM 969 O O . CYS A 1 118 ? 14.436 -10.023 -6.404 1.00 89.69 118 CYS A O 1
ATOM 971 N N . ALA A 1 119 ? 12.282 -10.467 -6.893 1.00 84.00 119 ALA A N 1
ATOM 972 C CA . ALA A 1 119 ? 12.440 -11.906 -6.965 1.00 84.00 119 ALA A CA 1
ATOM 973 C C . ALA A 1 119 ? 13.396 -12.248 -8.113 1.00 84.00 119 ALA A C 1
ATOM 975 O O . ALA A 1 119 ? 13.420 -11.564 -9.139 1.00 84.00 119 ALA A O 1
ATOM 976 N N . SER A 1 120 ? 14.199 -13.303 -7.951 1.00 78.56 120 SER A N 1
ATOM 977 C CA . SER A 1 120 ? 15.073 -13.729 -9.043 1.00 78.56 120 SER A CA 1
ATOM 978 C C . SER A 1 120 ? 14.232 -14.052 -10.279 1.00 78.56 120 SER A C 1
ATOM 980 O O . SER A 1 120 ? 13.157 -14.649 -10.156 1.00 78.56 120 SER A O 1
ATOM 982 N N . CYS A 1 121 ? 14.733 -13.692 -11.466 1.00 68.06 121 CYS A N 1
ATOM 983 C CA . CYS A 1 121 ? 14.055 -13.980 -12.733 1.00 68.06 121 CYS A CA 1
ATOM 984 C C . CYS A 1 121 ? 13.657 -15.459 -12.822 1.00 68.06 121 CYS A C 1
ATOM 986 O O . CYS A 1 121 ? 12.545 -15.759 -13.224 1.00 68.06 121 CYS A O 1
ATOM 988 N N . LEU A 1 122 ? 14.505 -16.379 -12.347 1.00 71.94 122 LEU A N 1
ATOM 989 C CA . LEU A 1 122 ? 14.205 -17.812 -12.338 1.00 71.94 122 LEU A CA 1
ATOM 990 C C . LEU A 1 122 ? 13.029 -18.175 -11.410 1.00 71.94 122 LEU A C 1
ATOM 992 O O . LEU A 1 122 ? 12.138 -18.912 -11.810 1.00 71.94 122 LEU A O 1
ATOM 996 N N . SER A 1 123 ? 12.982 -17.639 -10.186 1.00 69.81 123 SER A N 1
ATOM 997 C CA . SER A 1 123 ? 11.870 -17.886 -9.252 1.00 69.81 123 SER A CA 1
ATOM 998 C C . SER A 1 123 ? 10.556 -17.315 -9.788 1.00 69.81 123 SER A C 1
ATOM 1000 O O . SER A 1 123 ? 9.518 -17.972 -9.705 1.00 69.81 123 SER A O 1
ATOM 1002 N N . TYR A 1 124 ? 10.604 -16.116 -10.374 1.00 68.38 124 TYR A N 1
ATOM 1003 C CA . TYR A 1 124 ? 9.440 -15.480 -10.982 1.00 68.38 124 TYR A CA 1
ATOM 1004 C C . TYR A 1 124 ? 8.966 -16.226 -12.235 1.00 68.38 124 TYR A C 1
ATOM 1006 O O . TYR A 1 124 ? 7.788 -16.538 -12.323 1.00 68.38 124 TYR A O 1
ATOM 1014 N N . LEU A 1 125 ? 9.860 -16.600 -13.154 1.00 69.50 125 LEU A N 1
ATOM 1015 C CA . LEU A 1 125 ? 9.503 -17.360 -14.359 1.00 69.50 125 LEU A CA 1
ATOM 1016 C C . LEU A 1 125 ? 8.903 -18.732 -14.025 1.00 69.50 125 LEU A C 1
ATOM 1018 O O . LEU A 1 125 ? 7.967 -19.163 -14.687 1.00 69.50 125 LEU A O 1
ATOM 1022 N N . MET A 1 126 ? 9.406 -19.399 -12.983 1.00 77.19 126 MET A N 1
ATOM 1023 C CA . MET A 1 126 ? 8.934 -20.733 -12.595 1.00 77.19 126 MET A CA 1
ATOM 1024 C C . MET A 1 126 ? 7.620 -20.716 -11.804 1.00 77.19 126 MET A C 1
ATOM 1026 O O . MET A 1 126 ? 6.914 -21.718 -11.796 1.00 77.19 126 MET A O 1
ATOM 1030 N N . THR A 1 127 ? 7.296 -19.622 -11.103 1.00 79.38 127 THR A N 1
ATOM 1031 C CA . THR A 1 127 ? 6.104 -19.568 -10.228 1.00 79.38 127 THR A CA 1
ATOM 1032 C C . THR A 1 127 ? 5.063 -18.532 -10.631 1.00 79.38 127 THR A C 1
ATOM 1034 O O . THR A 1 127 ? 3.941 -18.591 -10.143 1.00 79.38 127 THR A O 1
ATOM 1037 N N . GLY A 1 128 ? 5.417 -17.562 -11.473 1.00 76.69 128 GLY A N 1
ATOM 1038 C CA . GLY A 1 128 ? 4.582 -16.405 -11.804 1.00 76.69 128 GLY A CA 1
ATOM 1039 C C . GLY A 1 128 ? 4.246 -15.506 -10.606 1.00 76.69 128 GLY A C 1
ATOM 1040 O O . GLY A 1 128 ? 3.467 -14.564 -10.742 1.00 76.69 128 GLY A O 1
ATOM 1041 N N . ASP A 1 129 ? 4.806 -15.783 -9.424 1.00 81.31 129 ASP A N 1
ATOM 1042 C CA . ASP A 1 129 ? 4.337 -15.196 -8.176 1.00 81.31 129 ASP A CA 1
ATOM 1043 C C . ASP A 1 129 ? 4.925 -13.798 -7.952 1.00 81.31 129 ASP A C 1
ATOM 1045 O O . ASP A 1 129 ? 6.075 -13.623 -7.530 1.00 81.31 129 ASP A O 1
ATOM 1049 N N . LYS A 1 130 ? 4.092 -12.784 -8.208 1.00 82.88 130 LYS A N 1
ATOM 1050 C CA . LYS A 1 130 ? 4.411 -11.369 -7.981 1.00 82.88 130 LYS A CA 1
ATOM 1051 C C . LYS A 1 130 ? 4.671 -11.059 -6.503 1.00 82.88 130 LYS A C 1
ATOM 1053 O O . LYS A 1 130 ? 5.384 -10.096 -6.212 1.00 82.88 130 LYS A O 1
ATOM 1058 N N . ARG A 1 131 ? 4.158 -11.873 -5.568 1.00 84.88 131 ARG A N 1
ATOM 1059 C CA . ARG A 1 131 ? 4.262 -11.612 -4.125 1.00 84.88 131 ARG A CA 1
ATOM 1060 C C . ARG A 1 131 ? 5.655 -11.851 -3.550 1.00 84.88 131 ARG A C 1
ATOM 1062 O O . ARG A 1 131 ? 5.920 -11.512 -2.403 1.00 84.88 131 ARG A O 1
ATOM 1069 N N . LYS A 1 132 ? 6.587 -12.367 -4.350 1.00 85.25 132 LYS A N 1
ATOM 1070 C CA . LYS A 1 132 ? 7.993 -12.509 -3.950 1.00 85.25 132 LYS A CA 1
ATOM 1071 C C . LYS A 1 132 ? 8.795 -11.208 -4.042 1.00 85.25 132 LYS A C 1
ATOM 1073 O O . LYS A 1 132 ? 9.899 -11.144 -3.503 1.00 85.25 132 LYS A O 1
ATOM 1078 N N . ASN A 1 133 ? 8.272 -10.175 -4.704 1.00 87.19 133 ASN A N 1
ATOM 1079 C CA . ASN A 1 133 ? 8.924 -8.869 -4.761 1.00 87.19 133 ASN A CA 1
ATOM 1080 C C . ASN A 1 133 ? 8.601 -8.030 -3.512 1.00 87.19 133 ASN A C 1
ATOM 1082 O O . ASN A 1 133 ? 7.576 -8.246 -2.876 1.00 87.19 133 ASN A O 1
ATOM 1086 N N . GLY A 1 134 ? 9.432 -7.036 -3.191 1.00 87.62 134 GLY A N 1
ATOM 1087 C CA . GLY A 1 134 ? 9.050 -5.977 -2.247 1.00 87.62 134 GLY A CA 1
ATOM 1088 C C . GLY A 1 134 ? 9.169 -6.363 -0.770 1.00 87.62 134 GLY A C 1
ATOM 1089 O O . GLY A 1 134 ? 8.185 -6.429 -0.034 1.00 87.62 134 GLY A O 1
ATOM 1090 N N . ARG A 1 135 ? 10.387 -6.639 -0.289 1.00 90.00 135 ARG A N 1
ATOM 1091 C CA . ARG A 1 135 ? 10.612 -7.103 1.097 1.00 90.00 135 ARG A CA 1
ATOM 1092 C C . ARG A 1 135 ? 10.158 -6.072 2.134 1.00 90.00 135 ARG A C 1
ATOM 1094 O O . ARG A 1 135 ? 9.670 -6.444 3.203 1.00 90.00 135 ARG A O 1
ATOM 1101 N N . MET A 1 136 ? 10.401 -4.793 1.872 1.00 92.75 136 MET A N 1
ATOM 1102 C CA . MET A 1 136 ? 10.085 -3.714 2.805 1.00 92.75 136 MET A CA 1
ATOM 1103 C C . MET A 1 136 ? 8.586 -3.413 2.806 1.00 92.75 136 MET A C 1
ATOM 1105 O O . MET A 1 136 ? 8.000 -3.243 3.876 1.00 92.75 136 MET A O 1
ATOM 1109 N N . MET A 1 137 ? 7.967 -3.453 1.629 1.00 94.00 137 MET A N 1
ATOM 1110 C CA . MET A 1 137 ? 6.527 -3.378 1.417 1.00 94.00 137 MET A CA 1
ATOM 1111 C C . MET A 1 137 ? 5.781 -4.401 2.285 1.00 94.00 137 MET A C 1
ATOM 1113 O O . MET A 1 137 ? 4.922 -4.016 3.079 1.00 94.00 137 MET A O 1
ATOM 1117 N N . TRP A 1 138 ? 6.173 -5.681 2.246 1.00 94.62 138 TRP A N 1
ATOM 1118 C CA . TRP A 1 138 ? 5.542 -6.729 3.063 1.00 94.62 138 TRP A CA 1
ATOM 1119 C C . TRP A 1 138 ? 5.654 -6.487 4.566 1.00 94.62 138 TRP A C 1
ATOM 1121 O O . TRP A 1 138 ? 4.690 -6.682 5.312 1.00 94.62 138 TRP A O 1
ATOM 1131 N N . LYS A 1 139 ? 6.821 -6.026 5.031 1.00 93.44 139 LYS A N 1
ATOM 1132 C CA . LYS A 1 139 ? 7.018 -5.687 6.448 1.00 93.44 139 LYS A CA 1
ATOM 1133 C C . LYS A 1 139 ? 6.064 -4.578 6.888 1.00 93.44 139 LYS A C 1
ATOM 1135 O O . LYS A 1 139 ? 5.491 -4.671 7.978 1.00 93.44 139 LYS A O 1
ATOM 1140 N N . GLN A 1 140 ? 5.883 -3.559 6.050 1.00 93.38 140 GLN A N 1
ATOM 1141 C CA . GLN A 1 140 ? 5.004 -2.438 6.355 1.00 93.38 140 GLN A CA 1
ATOM 1142 C C . GLN A 1 140 ? 3.521 -2.840 6.317 1.00 93.38 140 GLN A C 1
ATOM 1144 O O . GLN A 1 140 ? 2.783 -2.496 7.242 1.00 93.38 140 GLN A O 1
ATOM 1149 N N . LEU A 1 141 ? 3.095 -3.633 5.328 1.00 93.50 141 LEU A N 1
ATOM 1150 C CA . LEU A 1 141 ? 1.736 -4.187 5.255 1.00 93.50 141 LEU A CA 1
ATOM 1151 C C . LEU A 1 141 ? 1.396 -5.020 6.496 1.00 93.50 141 LEU A C 1
ATOM 1153 O O . LEU A 1 141 ? 0.358 -4.815 7.129 1.00 93.50 141 LEU A O 1
ATOM 1157 N N . ALA A 1 142 ? 2.306 -5.903 6.917 1.00 93.00 142 ALA A N 1
ATOM 1158 C CA . ALA A 1 142 ? 2.127 -6.695 8.130 1.00 93.00 142 ALA A CA 1
ATOM 1159 C C . ALA A 1 142 ? 2.011 -5.817 9.389 1.00 93.00 142 ALA A C 1
ATOM 1161 O O . ALA A 1 142 ? 1.235 -6.129 10.296 1.00 93.00 142 ALA A O 1
ATOM 1162 N N . TYR A 1 143 ? 2.767 -4.715 9.459 1.00 91.50 143 TYR A N 1
ATOM 1163 C CA . TYR A 1 143 ? 2.642 -3.735 10.537 1.00 91.50 143 TYR A CA 1
ATOM 1164 C C . TYR A 1 143 ? 1.271 -3.045 10.525 1.00 91.50 143 TYR A C 1
ATOM 1166 O O . TYR A 1 143 ? 0.629 -2.971 11.573 1.00 91.50 143 TYR A O 1
ATOM 1174 N N . TRP A 1 144 ? 0.786 -2.592 9.366 1.00 91.56 144 TRP A N 1
ATOM 1175 C CA . TRP A 1 144 ? -0.523 -1.943 9.264 1.00 91.56 144 TRP A CA 1
ATOM 1176 C C . TRP A 1 144 ? -1.674 -2.882 9.617 1.00 91.56 144 TRP A C 1
ATOM 1178 O O . TRP A 1 144 ? -2.520 -2.494 10.421 1.00 91.56 144 TRP A O 1
ATOM 1188 N N . ARG A 1 145 ? -1.662 -4.129 9.125 1.00 91.00 145 ARG A N 1
ATOM 1189 C CA . ARG A 1 145 ? -2.653 -5.153 9.503 1.00 91.00 145 ARG A CA 1
ATOM 1190 C C . ARG A 1 145 ? -2.660 -5.400 11.012 1.00 91.00 145 ARG A C 1
ATOM 1192 O O . ARG A 1 145 ? -3.720 -5.440 11.629 1.00 91.00 145 ARG A O 1
ATOM 1199 N N . ARG A 1 146 ? -1.479 -5.505 11.636 1.00 89.69 146 ARG A N 1
ATOM 1200 C CA . ARG A 1 146 ? -1.364 -5.623 13.101 1.00 89.69 146 ARG A CA 1
ATOM 1201 C C . ARG A 1 146 ? -1.911 -4.398 13.823 1.00 89.69 146 ARG A C 1
ATOM 1203 O O . ARG A 1 146 ? -2.555 -4.555 14.851 1.00 89.69 146 ARG A O 1
ATOM 1210 N N . ALA A 1 147 ? -1.658 -3.198 13.312 1.00 85.75 147 ALA A N 1
ATOM 1211 C CA . ALA A 1 147 ? -2.144 -1.972 13.927 1.00 85.75 147 ALA A CA 1
ATOM 1212 C C . ALA A 1 147 ? -3.677 -1.862 13.862 1.00 85.75 147 ALA A C 1
ATOM 1214 O O . ALA A 1 147 ? -4.278 -1.478 14.854 1.00 85.75 147 ALA A O 1
ATOM 1215 N N . VAL A 1 148 ? -4.301 -2.253 12.744 1.00 86.19 148 VAL A N 1
ATOM 1216 C CA . VAL A 1 148 ? -5.772 -2.313 12.619 1.00 86.19 148 VAL A CA 1
ATOM 1217 C C . VAL A 1 148 ? -6.373 -3.275 13.649 1.00 86.19 148 VAL A C 1
ATOM 1219 O O . VAL A 1 148 ? -7.301 -2.909 14.359 1.00 86.19 148 VAL A O 1
ATOM 1222 N N . ARG A 1 149 ? -5.782 -4.466 13.814 1.00 83.62 149 ARG A N 1
ATOM 1223 C CA . ARG A 1 149 ? -6.253 -5.459 14.796 1.00 83.62 149 ARG A CA 1
ATOM 1224 C C . ARG A 1 149 ? -5.988 -5.055 16.251 1.00 83.62 149 ARG A C 1
ATOM 1226 O O . ARG A 1 149 ? -6.758 -5.398 17.136 1.00 83.62 149 ARG A O 1
ATOM 1233 N N . LYS A 1 150 ? -4.892 -4.345 16.549 1.00 72.12 150 LYS A N 1
ATOM 1234 C CA . LYS A 1 150 ? -4.566 -3.909 17.924 1.00 72.12 150 LYS A CA 1
ATOM 1235 C C . LYS A 1 150 ? -5.531 -2.855 18.465 1.00 72.12 150 LYS A C 1
ATOM 1237 O O . LYS A 1 150 ? -5.771 -2.841 19.672 1.00 72.12 150 LYS A O 1
ATOM 1242 N N . ASP A 1 151 ? -6.109 -2.030 17.594 1.00 61.28 151 ASP A N 1
ATOM 1243 C CA . ASP A 1 151 ? -7.161 -1.085 17.983 1.00 61.28 151 ASP A CA 1
ATOM 1244 C C . ASP A 1 151 ? -8.406 -1.813 18.540 1.00 61.28 151 ASP A C 1
ATOM 1246 O O . ASP A 1 151 ? -9.151 -1.231 19.329 1.00 61.28 151 ASP A O 1
ATOM 1250 N N . LYS A 1 152 ? -8.600 -3.102 18.214 1.00 58.06 152 LYS A N 1
ATOM 1251 C CA . LYS A 1 152 ? -9.604 -3.983 18.831 1.00 58.06 152 LYS A CA 1
ATOM 1252 C C . LYS A 1 152 ? -9.250 -4.323 20.286 1.00 58.06 152 LYS A C 1
ATOM 1254 O O . LYS A 1 152 ? -9.993 -3.964 21.197 1.00 58.06 152 LYS A O 1
ATOM 1259 N N . TYR A 1 153 ? -8.069 -4.897 20.521 1.00 55.12 153 TYR A N 1
ATOM 1260 C CA . TYR A 1 153 ? -7.650 -5.387 21.845 1.00 55.12 153 TYR A CA 1
ATOM 1261 C C . TYR A 1 153 ? -7.530 -4.293 22.915 1.00 55.12 153 TYR A C 1
ATOM 1263 O O . TYR A 1 153 ? -7.950 -4.486 24.053 1.00 55.12 153 TYR A O 1
ATOM 1271 N N . LEU A 1 154 ? -6.989 -3.117 22.571 1.00 57.16 154 LEU A N 1
ATOM 1272 C CA . LEU A 1 154 ? -6.886 -2.009 23.534 1.00 57.16 154 LEU A CA 1
ATOM 1273 C C . LEU A 1 154 ? -8.259 -1.458 23.946 1.00 57.16 154 LEU A C 1
ATOM 1275 O O . LEU A 1 154 ? -8.396 -0.883 25.021 1.00 57.16 154 LEU A O 1
ATOM 1279 N N . SER A 1 155 ? -9.283 -1.645 23.114 1.00 54.31 155 SER A N 1
ATOM 1280 C CA . SER A 1 155 ? -10.641 -1.205 23.427 1.00 54.31 155 SER A CA 1
ATOM 1281 C C . SER A 1 155 ? -11.464 -2.211 24.214 1.00 54.31 155 SER A C 1
ATOM 1283 O O . SER A 1 155 ? -12.243 -1.808 25.074 1.00 54.31 155 SER A O 1
ATOM 1285 N N . GLU A 1 156 ? -11.258 -3.503 23.965 1.00 52.50 156 GLU A N 1
ATOM 1286 C CA . GLU A 1 156 ? -11.875 -4.575 24.744 1.00 52.50 156 GLU A CA 1
ATOM 1287 C C . GLU A 1 156 ? -11.405 -4.488 26.206 1.00 52.50 156 GLU A C 1
ATOM 1289 O O . GLU A 1 156 ? -12.226 -4.538 27.118 1.00 52.50 156 GLU A O 1
ATOM 1294 N N . ASN A 1 157 ? -10.120 -4.190 26.437 1.00 52.59 157 ASN A N 1
ATOM 1295 C CA . ASN A 1 157 ? -9.568 -4.016 27.785 1.00 52.59 157 ASN A CA 1
ATOM 1296 C C . ASN A 1 157 ? -9.923 -2.671 28.448 1.00 52.59 157 ASN A C 1
ATOM 1298 O O . ASN A 1 157 ? -9.936 -2.588 29.670 1.00 52.59 157 ASN A O 1
ATOM 1302 N N . SER A 1 158 ? -10.241 -1.624 27.677 1.00 48.88 158 SER A N 1
ATOM 1303 C CA . SER A 1 158 ? -10.681 -0.328 28.225 1.00 48.88 158 SER A CA 1
ATOM 1304 C C . SER A 1 158 ? -12.139 -0.337 28.704 1.00 48.88 158 SER A C 1
ATOM 1306 O O . SER A 1 158 ? -12.588 0.648 29.279 1.00 48.88 158 SER A O 1
ATOM 1308 N N . THR A 1 159 ? -12.888 -1.415 28.451 1.00 45.84 159 THR A N 1
ATOM 1309 C CA . THR A 1 159 ? -14.294 -1.556 28.876 1.00 45.84 159 THR A CA 1
ATOM 1310 C C . THR A 1 159 ? -14.416 -2.176 30.282 1.00 45.84 159 THR A C 1
ATOM 1312 O O . THR A 1 159 ? -15.520 -2.294 30.806 1.00 45.84 159 THR A O 1
ATOM 1315 N N . TYR A 1 160 ? -13.283 -2.533 30.903 1.00 39.78 160 TYR A N 1
ATOM 1316 C CA . TYR A 1 160 ? -13.173 -3.089 32.260 1.00 39.78 160 TYR A CA 1
ATOM 1317 C C . TYR A 1 160 ? -12.546 -2.112 33.275 1.00 39.78 160 TYR A C 1
ATOM 1319 O O . TYR A 1 160 ? -11.999 -2.543 34.291 1.00 39.78 160 TYR A O 1
ATOM 1327 N N . CYS A 1 161 ?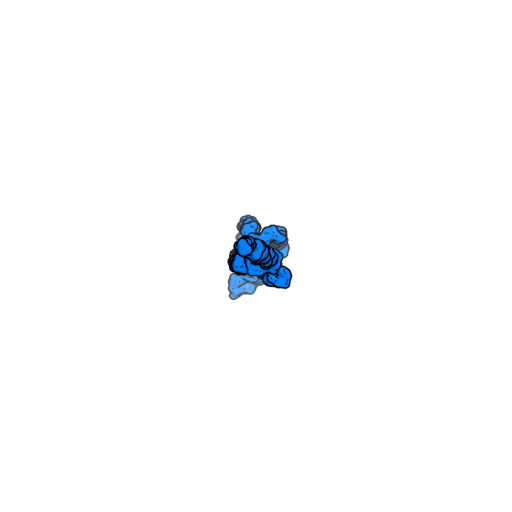 -12.604 -0.805 33.015 1.00 36.56 161 CYS A N 1
ATOM 1328 C CA . CYS A 1 161 ? -12.27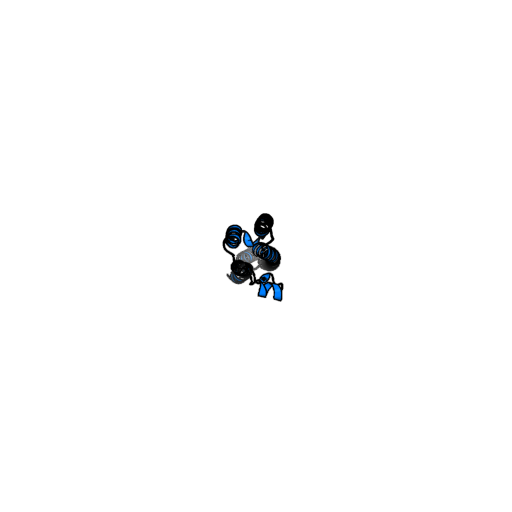5 0.235 33.992 1.00 36.56 161 CYS A CA 1
ATOM 1329 C C . CYS A 1 161 ? -13.440 1.212 34.123 1.00 36.56 161 CYS A C 1
ATOM 1331 O O . CYS A 1 161 ? -14.007 1.580 33.067 1.00 36.56 161 CYS A O 1
#

Radius of gyration: 31.91 Å; chains: 1; bounding box: 85×37×96 Å